Protein AF-A0A2D4MP18-F1 (afdb_monomer_lite)

Radius of gyration: 18.7 Å; chains: 1; bounding box: 52×32×54 Å

InterPro domains:
  IPR038765 Papain-like cysteine peptidase superfamily [SSF54001] (11-169)

pLDDT: mean 90.9, std 10.64, range [34.16, 98.5]

Structure (mmCIF, N/CA/C/O backbone):
data_AF-A0A2D4MP18-F1
#
_entry.id   AF-A0A2D4MP18-F1
#
loop_
_atom_site.group_PDB
_atom_site.id
_atom_site.type_symbol
_atom_site.label_atom_id
_atom_site.label_alt_id
_atom_site.label_comp_id
_atom_site.label_asym_id
_atom_site.label_entity_id
_atom_site.label_seq_id
_atom_site.pdbx_PDB_ins_code
_atom_site.Cartn_x
_atom_site.Cartn_y
_atom_site.Cartn_z
_atom_site.occupancy
_atom_site.B_iso_or_equiv
_atom_site.auth_seq_id
_atom_site.auth_comp_id
_atom_site.auth_asym_id
_atom_site.auth_atom_id
_atom_site.pdbx_PDB_model_num
ATOM 1 N N . VAL A 1 1 ? -3.502 -10.398 -5.496 1.00 63.56 1 VAL A N 1
ATOM 2 C CA . VAL A 1 1 ? -4.136 -9.076 -5.729 1.00 63.56 1 VAL A CA 1
ATOM 3 C C . VAL A 1 1 ? -3.206 -8.146 -6.495 1.00 63.56 1 VAL A C 1
ATOM 5 O O . VAL A 1 1 ? -3.446 -7.954 -7.677 1.00 63.56 1 VAL A O 1
ATOM 8 N N . LEU A 1 2 ? -2.101 -7.667 -5.910 1.00 84.69 2 LEU A N 1
ATOM 9 C CA . LEU A 1 2 ? -1.204 -6.706 -6.580 1.00 84.69 2 LEU A CA 1
ATOM 10 C C . LEU A 1 2 ? -0.474 -7.243 -7.827 1.00 84.69 2 LEU A C 1
ATOM 12 O O . LEU A 1 2 ? -0.042 -6.455 -8.657 1.00 84.69 2 LEU A O 1
ATOM 16 N N . ASP A 1 3 ? -0.387 -8.562 -8.020 1.00 89.62 3 ASP A N 1
ATOM 17 C CA . ASP A 1 3 ? 0.152 -9.128 -9.269 1.00 89.62 3 ASP A CA 1
ATOM 18 C C . ASP A 1 3 ? -0.654 -8.721 -10.504 1.00 89.62 3 ASP A C 1
ATOM 20 O O . ASP A 1 3 ? -0.084 -8.555 -11.577 1.00 89.62 3 ASP A O 1
ATOM 24 N N . THR A 1 4 ? -1.963 -8.497 -10.357 1.00 91.06 4 THR A N 1
ATOM 25 C CA . THR A 1 4 ? -2.806 -8.032 -11.469 1.00 91.06 4 THR A CA 1
ATOM 26 C C . THR A 1 4 ? -2.346 -6.670 -11.989 1.00 91.06 4 THR A C 1
ATOM 28 O O . THR A 1 4 ? -2.328 -6.453 -13.197 1.00 91.06 4 THR A O 1
ATOM 31 N N . VAL A 1 5 ? -1.845 -5.798 -11.107 1.00 93.19 5 VAL A N 1
ATOM 32 C CA . VAL A 1 5 ? -1.270 -4.494 -11.470 1.00 93.19 5 VAL A CA 1
ATOM 33 C C . VAL A 1 5 ? -0.027 -4.656 -12.353 1.00 93.19 5 VAL A C 1
ATOM 35 O O . VAL A 1 5 ? 0.179 -3.885 -13.289 1.00 93.19 5 VAL A O 1
ATOM 38 N N . LEU A 1 6 ? 0.787 -5.685 -12.103 1.00 94.75 6 LEU A N 1
ATOM 39 C CA . LEU A 1 6 ? 1.998 -5.985 -12.880 1.00 94.75 6 LEU A CA 1
ATOM 40 C C . LEU A 1 6 ? 1.702 -6.674 -14.223 1.00 94.75 6 LEU A C 1
ATOM 42 O O . LEU A 1 6 ? 2.603 -6.836 -15.051 1.00 94.75 6 LEU A O 1
ATOM 46 N N . LEU A 1 7 ? 0.462 -7.121 -14.425 1.00 94.88 7 LEU A N 1
ATOM 47 C CA . LEU A 1 7 ? 0.032 -7.896 -15.588 1.00 94.88 7 LEU A CA 1
ATOM 48 C C . LEU A 1 7 ? -1.009 -7.171 -16.452 1.00 94.88 7 LEU A C 1
ATOM 50 O O . LEU A 1 7 ? -1.239 -7.608 -17.579 1.00 94.88 7 LEU A O 1
ATOM 54 N N . ARG A 1 8 ? -1.622 -6.082 -15.962 1.00 95.31 8 ARG A N 1
ATOM 55 C CA . ARG A 1 8 ? -2.621 -5.313 -16.715 1.00 95.31 8 ARG A CA 1
ATOM 56 C C . ARG A 1 8 ? -2.007 -4.779 -18.023 1.00 95.31 8 ARG A C 1
ATOM 58 O O . ARG A 1 8 ? -0.961 -4.140 -17.978 1.00 95.31 8 ARG A O 1
ATOM 65 N N . PRO A 1 9 ? -2.604 -5.028 -19.196 1.00 95.38 9 PRO A N 1
ATOM 66 C CA . PRO A 1 9 ? -2.135 -4.427 -20.442 1.00 95.38 9 PRO A CA 1
ATOM 67 C C . PRO A 1 9 ? -2.271 -2.899 -20.424 1.00 95.38 9 PRO A C 1
ATOM 69 O O . PRO A 1 9 ? -3.191 -2.370 -19.809 1.00 95.38 9 PRO A O 1
ATOM 72 N N . LYS A 1 10 ? -1.395 -2.192 -21.148 1.00 95.94 10 LYS A N 1
ATOM 73 C CA . LYS A 1 10 ? -1.526 -0.740 -21.338 1.00 95.94 10 LYS A CA 1
ATOM 74 C C . LYS A 1 10 ? -2.795 -0.408 -22.127 1.00 95.94 10 LYS A C 1
ATOM 76 O O . LYS A 1 10 ? -3.040 -0.983 -23.187 1.00 95.94 10 LYS A O 1
ATOM 81 N N . GLU A 1 11 ? -3.538 0.577 -21.649 1.00 95.56 11 GLU A N 1
ATOM 82 C CA . GLU A 1 11 ? -4.737 1.134 -22.269 1.00 95.56 11 GLU A CA 1
ATOM 83 C C . GLU A 1 11 ? -4.472 2.532 -22.852 1.00 95.56 11 GLU A C 1
ATOM 85 O O . GLU A 1 11 ? -3.416 3.137 -22.662 1.00 95.56 11 GLU A O 1
ATOM 90 N N . LYS A 1 12 ? -5.435 3.064 -23.617 1.00 93.81 12 LYS A N 1
ATOM 91 C CA . LYS A 1 12 ? -5.284 4.354 -24.323 1.00 93.81 12 LYS A CA 1
ATOM 92 C C . LYS A 1 12 ? -5.220 5.567 -23.387 1.00 93.81 12 LYS A C 1
ATOM 94 O O . LYS A 1 12 ? -4.696 6.600 -23.782 1.00 93.81 12 LYS A O 1
ATOM 99 N N . ASN A 1 13 ? -5.792 5.453 -22.194 1.00 93.25 13 ASN A N 1
ATOM 100 C CA . ASN A 1 13 ? -5.851 6.486 -21.155 1.00 93.25 13 ASN A CA 1
ATOM 101 C C . ASN A 1 13 ? -4.668 6.421 -20.169 1.00 93.25 13 ASN A C 1
ATOM 103 O O . ASN A 1 13 ? -4.599 7.238 -19.248 1.00 93.25 13 ASN A O 1
ATOM 107 N N . ASP A 1 14 ? -3.753 5.465 -20.340 1.00 94.75 14 ASP A N 1
ATOM 108 C CA . ASP A 1 14 ? -2.569 5.338 -19.498 1.00 94.75 14 ASP A CA 1
ATOM 109 C C . ASP A 1 14 ? -1.500 6.373 -19.836 1.00 94.75 14 ASP A C 1
ATOM 111 O O . ASP A 1 14 ? -1.340 6.808 -20.979 1.00 94.75 14 ASP A O 1
ATOM 115 N N . VAL A 1 15 ? -0.718 6.736 -18.820 1.00 92.44 15 VAL A N 1
ATOM 116 C CA . VAL A 1 15 ? 0.348 7.728 -18.959 1.00 92.44 15 VAL A CA 1
ATOM 117 C C . VAL A 1 15 ? 1.522 7.198 -19.787 1.00 92.44 15 VAL A C 1
ATOM 119 O O . VAL A 1 15 ? 1.692 5.990 -19.995 1.00 92.44 15 VAL A O 1
ATOM 122 N N . GLU A 1 16 ? 2.370 8.116 -20.250 1.00 93.00 16 GLU A N 1
ATOM 123 C CA . GLU A 1 16 ? 3.561 7.803 -21.047 1.00 93.00 16 GLU A CA 1
ATOM 124 C C . GLU A 1 16 ? 4.430 6.731 -20.370 1.00 93.00 16 GLU A C 1
ATOM 126 O O . GLU A 1 16 ? 4.719 5.697 -20.978 1.00 93.00 16 GLU A O 1
ATOM 131 N N . TYR A 1 17 ? 4.724 6.916 -19.078 1.00 93.00 17 TYR A N 1
ATOM 132 C CA . TYR A 1 17 ? 5.616 6.053 -18.298 1.00 93.00 17 TYR A CA 1
ATOM 133 C C . TYR A 1 17 ? 4.987 4.736 -17.810 1.00 93.00 17 TYR A C 1
ATOM 135 O O . TYR A 1 17 ? 5.662 3.968 -17.123 1.00 93.00 17 TYR A O 1
ATOM 143 N N . TYR A 1 18 ? 3.722 4.443 -18.143 1.00 96.56 18 TYR A N 1
ATOM 144 C CA . TYR A 1 18 ? 3.008 3.253 -17.655 1.00 96.56 18 TYR A CA 1
ATOM 145 C C . TYR A 1 18 ? 3.764 1.949 -17.948 1.00 96.56 18 TYR A C 1
ATOM 147 O O . TYR A 1 18 ? 4.112 1.205 -17.031 1.00 96.56 18 TYR A O 1
ATOM 155 N N . SER A 1 19 ? 4.055 1.688 -19.229 1.00 96.81 19 SER A N 1
ATOM 156 C CA . SER A 1 19 ? 4.695 0.439 -19.661 1.00 96.81 19 SER A CA 1
ATOM 157 C C . SER A 1 19 ? 6.106 0.300 -19.106 1.00 96.81 19 SER A C 1
ATOM 159 O O . SER A 1 19 ? 6.447 -0.764 -18.602 1.00 96.81 19 SER A O 1
ATOM 161 N N . GLU A 1 20 ? 6.898 1.378 -19.146 1.00 97.12 20 GLU A N 1
ATOM 162 C CA . GLU A 1 20 ? 8.260 1.390 -18.600 1.00 97.12 20 GLU A CA 1
ATOM 163 C C . GLU A 1 20 ? 8.247 1.059 -17.100 1.00 97.12 20 GLU A C 1
ATOM 165 O O . GLU A 1 20 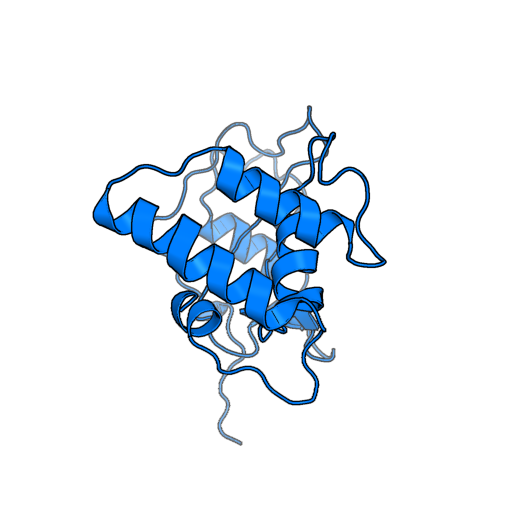? 9.026 0.230 -16.633 1.00 97.12 20 GLU A O 1
ATOM 170 N N . THR A 1 21 ? 7.316 1.653 -16.347 1.00 97.31 21 THR A N 1
ATOM 171 C CA . THR A 1 21 ? 7.198 1.436 -14.899 1.00 97.31 21 THR A CA 1
ATOM 172 C C . THR A 1 21 ? 6.751 0.018 -14.581 1.00 97.31 21 THR A C 1
ATOM 174 O O . THR A 1 21 ? 7.333 -0.634 -13.713 1.00 97.31 21 THR A O 1
ATOM 177 N N . GLN A 1 22 ? 5.727 -0.475 -15.280 1.00 98.00 22 GLN A N 1
ATOM 178 C CA . GLN A 1 22 ? 5.213 -1.823 -15.075 1.00 98.00 22 GLN A CA 1
ATOM 179 C C . GLN A 1 22 ? 6.269 -2.878 -15.417 1.00 98.00 22 GLN A C 1
ATOM 181 O O . GLN A 1 22 ? 6.455 -3.831 -14.658 1.00 98.00 22 GLN A O 1
ATOM 186 N N . GLU A 1 23 ? 6.977 -2.709 -16.535 1.00 97.94 23 GLU A N 1
ATOM 187 C CA . GLU A 1 23 ? 8.037 -3.621 -16.942 1.00 97.94 23 GLU A CA 1
ATOM 188 C C . GLU A 1 23 ? 9.179 -3.611 -15.928 1.00 97.94 23 GLU A C 1
ATOM 190 O O . GLU A 1 23 ? 9.536 -4.676 -15.432 1.00 97.94 23 GLU A O 1
ATOM 195 N N . LEU A 1 24 ? 9.670 -2.432 -15.531 1.00 98.38 24 LEU A N 1
ATOM 196 C CA . LEU A 1 24 ? 10.709 -2.291 -14.511 1.00 98.38 24 LEU A CA 1
ATOM 197 C C . LEU A 1 24 ? 10.320 -2.990 -13.200 1.00 98.38 24 LEU A C 1
ATOM 199 O O . LEU A 1 24 ? 11.104 -3.770 -12.651 1.00 98.38 24 LEU A O 1
ATOM 203 N N . LEU A 1 25 ? 9.106 -2.732 -12.703 1.00 98.19 25 LEU A N 1
ATOM 204 C CA . LEU A 1 25 ? 8.601 -3.357 -11.483 1.00 98.19 25 LEU A CA 1
ATOM 205 C C . LEU A 1 25 ? 8.517 -4.872 -11.622 1.00 98.19 25 LEU A C 1
ATOM 207 O O . LEU A 1 25 ? 8.967 -5.587 -10.733 1.00 98.19 25 LEU A O 1
ATOM 211 N N . ARG A 1 26 ? 7.966 -5.384 -12.723 1.00 98.06 26 ARG A N 1
ATOM 212 C CA . ARG A 1 26 ? 7.780 -6.823 -12.913 1.00 98.06 26 ARG A CA 1
ATOM 213 C C . ARG A 1 26 ? 9.108 -7.545 -13.134 1.00 98.06 26 ARG A C 1
ATOM 215 O O . ARG A 1 26 ? 9.391 -8.518 -12.440 1.00 98.06 26 ARG A O 1
ATOM 222 N N . THR A 1 27 ? 9.902 -7.110 -14.107 1.00 98.06 27 THR A N 1
ATOM 223 C CA . THR A 1 27 ? 11.028 -7.883 -14.653 1.00 98.06 27 THR A CA 1
ATOM 224 C C . THR A 1 27 ? 12.348 -7.603 -13.948 1.00 98.06 27 THR A C 1
ATOM 226 O O . THR A 1 27 ? 13.156 -8.519 -13.814 1.00 98.06 27 THR A O 1
ATOM 229 N N . GLU A 1 28 ? 12.569 -6.380 -13.457 1.00 98.44 28 GLU A N 1
ATOM 230 C CA . GLU A 1 28 ? 13.834 -5.995 -12.821 1.00 98.44 28 GLU A CA 1
ATOM 231 C C . GLU A 1 28 ? 13.754 -5.927 -11.286 1.00 98.44 28 GLU A C 1
ATOM 233 O O . GLU A 1 28 ? 14.802 -5.898 -10.638 1.00 98.44 28 GLU A O 1
ATOM 238 N N . ILE A 1 29 ? 12.549 -5.906 -10.698 1.00 98.50 29 ILE A N 1
ATOM 239 C CA . ILE A 1 29 ? 12.354 -5.787 -9.242 1.00 98.50 29 ILE A CA 1
ATOM 240 C C . ILE A 1 29 ? 11.636 -7.015 -8.665 1.00 98.50 29 ILE A C 1
ATOM 242 O O . ILE A 1 29 ? 12.251 -7.808 -7.958 1.00 98.50 29 ILE A O 1
ATOM 246 N N . VAL A 1 30 ? 10.352 -7.212 -8.965 1.00 98.25 30 VAL A N 1
ATOM 247 C CA . VAL A 1 30 ? 9.510 -8.226 -8.311 1.00 98.25 30 VAL A CA 1
ATOM 248 C C . VAL A 1 30 ? 9.931 -9.645 -8.684 1.00 98.25 30 VAL A C 1
ATOM 250 O O . VAL A 1 30 ? 10.110 -10.472 -7.790 1.00 98.25 30 VAL A O 1
ATOM 253 N N . ASN A 1 31 ? 10.136 -9.945 -9.971 1.00 98.12 31 ASN A N 1
ATOM 254 C CA . ASN A 1 31 ? 10.566 -11.283 -10.384 1.00 98.12 31 ASN A CA 1
ATOM 255 C C . ASN A 1 31 ? 11.962 -11.637 -9.842 1.00 98.12 31 ASN A C 1
ATOM 257 O O . ASN A 1 31 ? 12.090 -12.706 -9.245 1.00 98.12 31 ASN A O 1
ATOM 261 N N . PRO A 1 32 ? 12.995 -10.774 -9.953 1.00 98.44 32 PRO A N 1
ATOM 262 C CA . PRO A 1 32 ? 14.293 -11.061 -9.352 1.00 98.44 32 PRO A CA 1
ATOM 263 C C . PRO A 1 32 ? 14.228 -11.232 -7.835 1.00 98.44 32 PRO A C 1
ATOM 265 O O . PRO A 1 32 ? 14.848 -12.152 -7.308 1.00 98.44 32 PRO A O 1
ATOM 268 N N . LEU A 1 33 ? 13.424 -10.422 -7.135 1.00 98.50 33 LEU A N 1
ATOM 269 C CA . LEU A 1 33 ? 13.224 -10.584 -5.696 1.00 98.50 33 LEU A CA 1
ATOM 270 C C . LEU A 1 33 ? 12.610 -11.948 -5.356 1.00 98.50 33 LEU A C 1
ATOM 272 O O . LEU A 1 33 ? 13.061 -12.600 -4.424 1.00 98.50 33 LEU A O 1
ATOM 276 N N . ARG A 1 34 ? 11.603 -12.395 -6.114 1.00 97.94 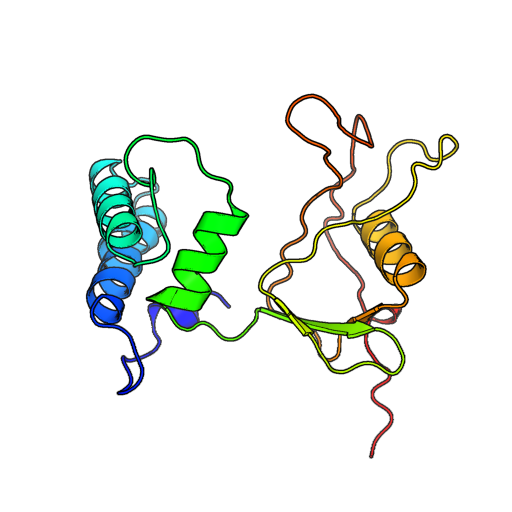34 ARG A N 1
ATOM 277 C CA . ARG A 1 34 ? 10.927 -13.683 -5.885 1.00 97.94 34 ARG A CA 1
ATOM 278 C C . ARG A 1 34 ? 11.800 -14.890 -6.219 1.00 97.94 34 ARG A C 1
ATOM 280 O O . ARG A 1 34 ? 11.710 -15.898 -5.531 1.00 97.94 34 ARG A O 1
ATOM 287 N N . ILE A 1 35 ? 12.609 -14.800 -7.274 1.00 98.38 35 ILE A N 1
ATOM 288 C CA . ILE A 1 35 ? 13.424 -15.921 -7.766 1.00 98.38 35 ILE A CA 1
ATOM 289 C C . ILE A 1 35 ? 14.751 -16.012 -7.004 1.00 98.38 35 ILE A C 1
ATOM 291 O O . ILE A 1 35 ? 15.175 -17.103 -6.637 1.00 98.38 35 ILE A O 1
ATOM 295 N N . TYR A 1 36 ? 15.407 -14.874 -6.768 1.00 98.25 36 TYR A N 1
ATOM 296 C CA . TYR A 1 36 ? 16.769 -14.819 -6.229 1.00 98.25 36 TYR A CA 1
ATOM 297 C C . TYR A 1 36 ? 16.847 -14.259 -4.804 1.00 98.25 36 TYR A C 1
ATOM 299 O O . TYR A 1 36 ? 17.908 -14.322 -4.190 1.00 98.25 36 TYR A O 1
ATOM 307 N N . GLY A 1 37 ? 15.766 -13.676 -4.275 1.00 98.00 37 GLY A N 1
ATOM 308 C CA . GLY A 1 37 ? 15.757 -13.066 -2.940 1.00 98.00 37 GLY A CA 1
ATOM 309 C C . GLY A 1 37 ? 16.492 -11.725 -2.847 1.00 98.00 37 GLY A C 1
ATOM 310 O O . GLY A 1 37 ? 16.691 -11.222 -1.744 1.00 98.00 37 GLY A O 1
ATOM 311 N N . TYR A 1 38 ? 16.906 -11.132 -3.974 1.00 98.06 38 TYR A N 1
ATOM 312 C CA . TYR A 1 38 ? 17.710 -9.908 -3.992 1.00 98.06 38 TYR A CA 1
ATOM 313 C C . TYR A 1 38 ? 17.415 -9.014 -5.205 1.00 98.06 38 TYR A C 1
ATOM 315 O O . TYR A 1 38 ? 17.191 -9.496 -6.315 1.00 98.06 38 TYR A O 1
ATOM 323 N N . VAL A 1 39 ? 17.473 -7.694 -4.994 1.00 98.44 39 VAL A N 1
ATOM 324 C CA . VAL A 1 39 ? 17.346 -6.661 -6.034 1.00 98.44 39 VAL A CA 1
ATOM 325 C C . VAL A 1 39 ? 18.394 -5.578 -5.799 1.00 98.44 39 VAL A C 1
ATOM 327 O O . VAL A 1 39 ? 18.499 -5.027 -4.705 1.00 98.44 39 VAL A O 1
ATOM 330 N N . CYS A 1 40 ? 19.149 -5.224 -6.841 1.00 98.19 40 CYS A N 1
ATOM 331 C CA . CYS A 1 40 ? 20.123 -4.138 -6.758 1.00 98.19 40 CYS A CA 1
ATOM 332 C C . CYS A 1 40 ? 19.434 -2.779 -6.560 1.00 98.19 40 CYS A C 1
ATOM 334 O O . CYS A 1 40 ? 18.482 -2.441 -7.269 1.00 98.19 40 CYS A O 1
ATOM 336 N N . ALA A 1 41 ? 20.015 -1.924 -5.714 1.00 98.19 41 ALA A N 1
ATOM 337 C CA . ALA A 1 41 ? 19.546 -0.550 -5.506 1.00 98.19 41 ALA A CA 1
ATOM 338 C C . ALA A 1 41 ? 19.498 0.284 -6.803 1.00 98.19 41 ALA A C 1
ATOM 340 O O . ALA A 1 41 ? 18.704 1.214 -6.914 1.00 98.19 41 ALA A O 1
ATOM 341 N N . THR A 1 42 ? 20.288 -0.069 -7.822 1.00 98.38 42 THR A N 1
ATOM 342 C CA . THR A 1 42 ? 20.239 0.569 -9.147 1.00 98.38 42 THR A CA 1
ATOM 343 C C . THR A 1 42 ? 18.873 0.428 -9.821 1.00 98.38 42 THR A C 1
ATOM 345 O O . THR A 1 42 ? 18.445 1.352 -10.509 1.00 98.38 42 THR A O 1
ATOM 348 N N . LYS A 1 43 ? 18.159 -0.684 -9.601 1.00 98.31 43 LYS A N 1
ATOM 349 C CA . LYS A 1 43 ? 16.809 -0.915 -10.142 1.00 98.31 43 LYS A CA 1
ATOM 350 C C . LYS A 1 43 ? 15.774 -0.063 -9.417 1.00 98.31 43 LYS A C 1
ATOM 352 O O . LYS A 1 43 ? 14.950 0.582 -10.055 1.00 98.31 43 LYS A O 1
ATOM 357 N N . VAL A 1 44 ? 15.902 0.039 -8.095 1.00 97.81 44 VAL A N 1
ATOM 358 C CA . VAL A 1 44 ? 15.092 0.952 -7.277 1.00 97.81 44 VAL A CA 1
ATOM 359 C C . VAL A 1 44 ? 15.347 2.408 -7.680 1.00 97.81 44 VAL A C 1
ATOM 361 O O . VAL A 1 44 ? 14.408 3.179 -7.819 1.00 97.81 44 VAL A O 1
ATOM 364 N N . MET A 1 45 ? 16.595 2.793 -7.963 1.00 97.75 45 MET A N 1
ATOM 365 C CA . MET A 1 45 ? 16.922 4.147 -8.419 1.00 97.75 45 MET A CA 1
ATOM 366 C C . MET A 1 45 ? 16.339 4.471 -9.803 1.00 97.75 45 MET A C 1
ATOM 368 O O . MET A 1 45 ? 15.925 5.605 -10.032 1.00 97.75 45 MET A O 1
ATOM 372 N N . LYS A 1 46 ? 16.253 3.498 -10.723 1.00 97.94 46 LYS A N 1
ATOM 373 C CA . LYS A 1 46 ? 15.505 3.689 -11.980 1.00 97.94 46 LYS A CA 1
ATOM 374 C C . LYS A 1 46 ? 14.041 4.034 -11.695 1.00 97.94 46 LYS A C 1
ATOM 376 O O . LYS A 1 46 ? 13.536 4.987 -12.273 1.00 97.94 46 LYS A O 1
ATOM 381 N N . LEU A 1 47 ? 13.402 3.324 -10.761 1.00 97.56 47 LEU A N 1
ATOM 382 C CA . LEU A 1 47 ? 12.021 3.604 -10.366 1.00 97.56 47 LEU A CA 1
ATOM 383 C C . LEU A 1 47 ? 11.899 5.009 -9.762 1.00 97.56 47 LEU A C 1
ATOM 385 O O . LEU A 1 47 ? 11.044 5.775 -10.189 1.00 97.56 47 LEU A O 1
ATOM 389 N N . ARG A 1 48 ? 12.805 5.387 -8.847 1.00 96.50 48 ARG A N 1
ATOM 390 C CA . ARG A 1 48 ? 12.861 6.739 -8.255 1.00 96.50 48 ARG A CA 1
ATOM 391 C C . ARG A 1 48 ? 12.958 7.836 -9.321 1.00 96.50 48 ARG A C 1
ATOM 393 O O . ARG A 1 48 ? 12.268 8.841 -9.219 1.00 96.50 48 ARG A O 1
ATOM 400 N N . LYS A 1 49 ? 13.751 7.623 -10.376 1.00 95.62 49 LYS A N 1
ATOM 401 C CA . LYS A 1 49 ? 13.856 8.558 -11.510 1.00 95.62 49 LYS A CA 1
ATOM 402 C C . LYS A 1 49 ? 12.580 8.654 -12.341 1.00 95.62 49 LYS A C 1
ATOM 404 O O . LYS A 1 49 ? 12.339 9.711 -12.906 1.00 95.62 49 LYS A O 1
ATOM 409 N N . ILE A 1 50 ? 11.799 7.579 -12.464 1.00 94.81 50 ILE A N 1
ATOM 410 C CA . ILE A 1 50 ? 10.495 7.645 -13.138 1.00 94.81 50 ILE A CA 1
ATOM 411 C C . ILE A 1 50 ? 9.499 8.410 -12.264 1.00 94.81 50 ILE A C 1
ATOM 413 O O . ILE A 1 50 ? 8.799 9.276 -12.777 1.00 94.81 50 ILE A O 1
ATOM 417 N N . LEU A 1 51 ? 9.485 8.148 -10.952 1.00 93.94 51 LEU A N 1
ATOM 418 C CA . LEU A 1 51 ? 8.636 8.872 -10.003 1.00 93.94 51 LEU A CA 1
ATOM 419 C C . LEU A 1 51 ? 8.903 10.383 -10.061 1.00 93.94 51 LEU A C 1
ATOM 421 O O . LEU A 1 51 ? 7.954 11.135 -10.213 1.00 93.94 51 LEU A O 1
ATOM 425 N N . GLU A 1 52 ? 10.170 10.817 -10.055 1.00 92.75 52 GLU A N 1
ATOM 426 C CA . GLU A 1 52 ? 10.572 12.238 -10.156 1.00 92.75 52 GLU A CA 1
ATOM 427 C C . GLU A 1 52 ? 10.109 12.931 -11.454 1.00 92.75 52 GLU A C 1
ATOM 429 O O . GLU A 1 52 ? 10.038 14.153 -11.510 1.00 92.75 52 GLU A O 1
ATOM 434 N N . LYS A 1 53 ? 9.810 12.179 -12.522 1.00 90.31 53 LYS A N 1
ATOM 435 C CA . LYS A 1 53 ? 9.317 12.756 -13.786 1.00 90.31 53 LYS A CA 1
ATOM 436 C C . LYS A 1 53 ? 7.819 13.063 -13.764 1.00 90.31 53 LYS A C 1
ATOM 438 O O . LYS A 1 53 ? 7.335 13.729 -14.674 1.00 90.31 53 LYS A O 1
ATOM 443 N N . VAL A 1 54 ? 7.067 12.544 -12.795 1.00 87.56 54 VAL A N 1
ATOM 444 C CA . VAL A 1 54 ? 5.625 12.794 -12.696 1.00 87.56 54 VAL A CA 1
ATOM 445 C C . VAL A 1 54 ? 5.405 14.187 -12.110 1.00 87.56 54 VAL A C 1
ATOM 447 O O . VAL A 1 54 ? 5.983 14.518 -11.084 1.00 87.56 54 VAL A O 1
ATOM 450 N N . GLU A 1 55 ? 4.532 14.983 -12.734 1.00 62.59 55 GLU A N 1
ATOM 451 C CA . GLU A 1 55 ? 4.317 16.430 -12.498 1.00 62.59 55 GLU A CA 1
ATOM 452 C C . GLU A 1 55 ? 3.870 16.824 -11.064 1.00 62.59 55 GLU A C 1
ATOM 454 O O . GLU A 1 55 ? 3.663 17.996 -10.771 1.00 62.59 55 GLU A O 1
ATOM 459 N N . ALA A 1 56 ? 3.758 15.856 -10.151 1.00 63.59 56 ALA A N 1
ATOM 460 C CA . ALA A 1 56 ? 3.387 16.018 -8.743 1.00 63.59 56 ALA A CA 1
ATOM 461 C C . ALA A 1 56 ? 4.454 15.490 -7.758 1.00 63.59 56 ALA A C 1
ATOM 463 O O . ALA A 1 56 ? 4.197 15.413 -6.559 1.00 63.59 56 ALA A O 1
ATOM 464 N N . ALA A 1 57 ? 5.630 15.090 -8.246 1.00 70.06 57 ALA A N 1
ATOM 465 C CA . ALA A 1 57 ? 6.642 14.385 -7.470 1.00 70.06 57 ALA A CA 1
ATOM 466 C C . ALA A 1 57 ? 7.960 15.171 -7.434 1.00 70.06 57 ALA A C 1
ATOM 468 O O . ALA A 1 57 ? 8.545 15.456 -8.475 1.00 70.06 57 ALA A O 1
ATOM 469 N N . SER A 1 58 ? 8.460 15.475 -6.234 1.00 82.00 58 SER A N 1
ATOM 470 C CA . SER A 1 58 ? 9.783 16.082 -6.043 1.00 82.00 58 SER A CA 1
ATOM 471 C C . SER A 1 58 ? 10.548 15.426 -4.899 1.00 82.00 58 SER A C 1
ATOM 473 O O . SER A 1 58 ? 9.957 14.989 -3.903 1.00 82.00 58 SER A O 1
ATOM 475 N N . GLY A 1 59 ? 11.872 15.365 -5.033 1.00 91.12 59 GLY A N 1
ATOM 476 C CA . GLY A 1 59 ? 12.762 14.804 -4.014 1.00 91.12 59 GLY A CA 1
ATOM 477 C C . GLY A 1 59 ? 12.731 13.275 -3.967 1.00 91.12 59 GLY A C 1
ATOM 478 O O . GLY A 1 59 ? 13.355 12.659 -3.103 1.00 91.12 59 GLY A O 1
ATOM 479 N N . PHE A 1 60 ? 12.062 12.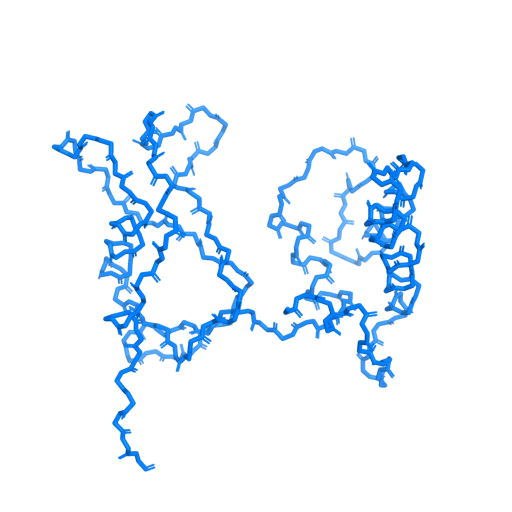622 -4.920 1.00 92.75 60 PHE A N 1
ATOM 480 C CA . PHE A 1 60 ? 12.008 11.169 -5.005 1.00 92.75 60 PHE A CA 1
ATOM 481 C C . PHE A 1 60 ? 13.356 10.535 -5.257 1.00 92.75 60 PHE A C 1
ATOM 483 O O . PHE A 1 60 ? 13.462 9.350 -4.996 1.00 92.75 60 PHE A O 1
ATOM 490 N N . THR A 1 61 ? 14.374 11.255 -5.712 1.00 94.31 61 THR A N 1
ATOM 491 C CA . THR A 1 61 ? 15.736 10.738 -5.915 1.00 94.31 61 THR A CA 1
ATOM 492 C C . THR A 1 61 ? 16.708 11.059 -4.778 1.00 94.31 61 THR A C 1
ATOM 494 O O . THR A 1 61 ? 17.733 10.381 -4.662 1.00 94.31 61 THR A O 1
ATOM 497 N N . SER A 1 62 ? 16.385 12.023 -3.913 1.00 93.19 62 SER A N 1
ATOM 498 C CA . SER A 1 62 ? 17.317 12.599 -2.931 1.00 93.19 62 SER A CA 1
ATOM 499 C C . SER A 1 62 ? 16.813 12.595 -1.488 1.00 93.19 62 SER A C 1
ATOM 501 O O . SER A 1 62 ? 17.629 12.583 -0.571 1.00 93.19 62 SER A O 1
ATOM 503 N N . GLU A 1 63 ? 15.501 12.572 -1.270 1.00 93.88 63 GLU A N 1
ATOM 504 C CA . GLU A 1 63 ? 14.879 12.753 0.044 1.00 93.88 63 GLU A CA 1
ATOM 505 C C . GLU A 1 63 ? 14.239 11.459 0.562 1.00 93.88 63 GLU A C 1
ATOM 507 O O . GLU A 1 63 ? 14.017 10.495 -0.182 1.00 93.88 63 GLU A O 1
ATOM 512 N N . GLU A 1 64 ? 13.975 11.434 1.868 1.00 91.12 64 GLU A N 1
ATOM 513 C CA . GLU A 1 64 ? 13.092 10.453 2.496 1.00 91.12 64 GLU A CA 1
ATOM 514 C C . GLU A 1 64 ? 11.643 10.878 2.235 1.00 91.12 64 GLU A C 1
ATOM 516 O O . GLU A 1 64 ? 11.295 12.044 2.410 1.00 91.12 64 GLU A O 1
ATOM 521 N N . LYS A 1 65 ? 10.813 9.938 1.785 1.00 91.06 65 LYS A N 1
ATOM 522 C CA . LYS A 1 65 ? 9.431 10.192 1.371 1.00 91.06 65 LYS A CA 1
ATOM 523 C C . LYS A 1 65 ? 8.493 9.295 2.159 1.00 91.06 65 LYS A C 1
ATOM 525 O O . LYS A 1 65 ? 8.857 8.164 2.496 1.00 91.06 65 LYS A O 1
ATOM 530 N N . ASP A 1 66 ? 7.283 9.779 2.410 1.00 91.00 66 ASP A N 1
ATOM 531 C CA . ASP A 1 66 ? 6.274 8.976 3.083 1.00 91.00 66 ASP A CA 1
ATOM 532 C C . ASP A 1 66 ? 5.791 7.834 2.169 1.00 91.00 66 ASP A C 1
ATOM 534 O O . ASP A 1 66 ? 5.592 8.035 0.965 1.00 91.00 66 ASP A O 1
ATOM 538 N N . PRO A 1 67 ? 5.564 6.619 2.708 1.00 92.69 67 PRO A N 1
ATOM 539 C CA . PRO A 1 67 ? 5.050 5.499 1.920 1.00 92.69 67 PRO A CA 1
ATOM 540 C C . PRO A 1 67 ? 3.714 5.796 1.230 1.00 92.69 67 PRO A C 1
ATOM 542 O O . PRO A 1 67 ? 3.453 5.269 0.153 1.00 92.69 67 PRO A O 1
ATOM 545 N N . GLU A 1 68 ? 2.882 6.645 1.832 1.00 91.56 68 GLU A N 1
ATOM 546 C CA . GLU A 1 68 ? 1.615 7.101 1.254 1.00 91.56 68 GLU A CA 1
ATOM 547 C C . GLU A 1 68 ? 1.830 7.906 -0.030 1.00 91.56 68 GLU A C 1
ATOM 549 O O . GLU A 1 68 ? 1.177 7.638 -1.037 1.00 91.56 68 GLU A O 1
ATOM 554 N N . GLU A 1 69 ? 2.789 8.833 -0.032 1.00 91.75 69 GLU A N 1
ATOM 555 C CA . GLU A 1 69 ? 3.115 9.626 -1.216 1.00 91.75 69 GLU A CA 1
ATOM 556 C C . GLU A 1 69 ? 3.632 8.725 -2.344 1.00 91.75 69 GLU A C 1
ATOM 558 O O . GLU A 1 69 ? 3.205 8.840 -3.495 1.00 91.75 69 GLU A O 1
ATOM 563 N N . PHE A 1 70 ? 4.491 7.760 -2.002 1.00 94.69 70 PHE A N 1
ATOM 564 C CA . PHE A 1 70 ? 4.963 6.754 -2.949 1.00 94.69 70 PHE A CA 1
ATOM 565 C C . PHE A 1 70 ? 3.813 5.928 -3.548 1.00 94.69 70 PHE A C 1
ATOM 567 O O . PHE A 1 70 ? 3.752 5.772 -4.770 1.00 94.69 70 PHE A O 1
ATOM 574 N N . LEU A 1 71 ? 2.902 5.412 -2.714 1.00 95.12 71 LEU A N 1
ATOM 575 C CA . LEU A 1 71 ? 1.760 4.621 -3.177 1.00 95.12 71 LEU A CA 1
ATOM 576 C C . LEU A 1 71 ? 0.827 5.448 -4.056 1.00 95.12 71 LEU A C 1
ATOM 578 O O . LEU A 1 71 ? 0.426 4.966 -5.110 1.00 95.12 71 LEU A O 1
ATOM 582 N N . ASN A 1 72 ? 0.526 6.690 -3.678 1.00 93.25 72 ASN A N 1
ATOM 583 C CA . ASN A 1 72 ? -0.330 7.564 -4.473 1.00 93.25 72 ASN A CA 1
ATOM 584 C C . ASN A 1 72 ? 0.281 7.839 -5.852 1.00 93.25 72 ASN A C 1
ATOM 586 O O . ASN A 1 72 ? -0.384 7.636 -6.865 1.00 93.25 72 ASN A O 1
ATOM 590 N N . ILE A 1 73 ? 1.560 8.206 -5.942 1.00 94.44 73 ILE A N 1
ATOM 591 C CA . ILE A 1 73 ? 2.202 8.438 -7.247 1.00 94.44 73 ILE A CA 1
ATOM 592 C C . ILE A 1 73 ? 2.224 7.157 -8.080 1.00 94.44 73 ILE A C 1
ATOM 594 O O . ILE A 1 73 ? 1.836 7.168 -9.252 1.00 94.44 73 ILE A O 1
ATOM 598 N N . LEU A 1 74 ? 2.620 6.035 -7.483 1.00 95.56 74 LEU A N 1
ATOM 599 C CA . LEU A 1 74 ? 2.744 4.793 -8.227 1.00 95.56 74 LEU A CA 1
ATOM 600 C C . LEU A 1 74 ? 1.386 4.244 -8.682 1.00 95.56 74 LEU A C 1
ATOM 602 O O . LEU A 1 74 ? 1.227 3.893 -9.850 1.00 95.56 74 LEU A O 1
ATOM 606 N N . PHE A 1 75 ? 0.412 4.152 -7.780 1.00 95.75 75 PHE A N 1
ATOM 607 C CA . PHE A 1 75 ? -0.878 3.523 -8.053 1.00 95.75 75 PHE A CA 1
ATOM 608 C C . PHE A 1 75 ? -1.839 4.468 -8.763 1.00 95.75 75 PHE A C 1
ATOM 610 O O . PHE A 1 75 ? -2.422 4.073 -9.771 1.00 95.75 75 PHE A O 1
ATOM 617 N N . HIS A 1 76 ? -1.973 5.710 -8.299 1.00 93.62 76 HIS A N 1
ATOM 618 C CA . HIS A 1 76 ? -2.946 6.649 -8.851 1.00 93.62 76 HIS A CA 1
ATOM 619 C C . HIS A 1 76 ? -2.468 7.301 -10.147 1.00 93.62 76 HIS A C 1
ATOM 621 O O . HIS A 1 76 ? -3.199 7.338 -11.140 1.00 93.62 76 HIS A O 1
ATOM 627 N N . HIS A 1 77 ? -1.244 7.836 -10.143 1.00 93.31 77 HIS A N 1
ATOM 628 C CA . HIS A 1 77 ? -0.765 8.673 -11.242 1.00 93.31 77 HIS A CA 1
ATOM 629 C C . HIS A 1 77 ? -0.133 7.857 -12.368 1.00 93.31 77 HIS A C 1
ATOM 631 O O . HIS A 1 77 ? -0.371 8.162 -13.536 1.00 93.31 77 HIS A O 1
ATOM 637 N N . ILE A 1 78 ? 0.640 6.818 -12.034 1.00 95.06 78 ILE A N 1
ATOM 638 C CA . ILE A 1 78 ? 1.356 6.025 -13.038 1.00 95.06 78 ILE A CA 1
ATOM 639 C C . ILE A 1 78 ? 0.552 4.805 -13.478 1.00 95.06 78 ILE A C 1
ATOM 641 O O . ILE A 1 78 ? 0.230 4.684 -14.656 1.00 95.06 78 ILE A O 1
ATOM 645 N N . LEU A 1 79 ? 0.242 3.885 -12.560 1.00 95.81 79 LEU A N 1
ATOM 646 C CA . LEU A 1 79 ? -0.296 2.564 -12.908 1.00 95.81 79 LEU A CA 1
ATOM 647 C C . LEU A 1 79 ? -1.825 2.527 -13.065 1.00 95.81 79 LEU A C 1
ATOM 649 O O . LEU A 1 79 ? -2.356 1.515 -13.536 1.00 95.81 79 LEU A O 1
ATOM 653 N N . ARG A 1 80 ? -2.520 3.617 -12.708 1.00 94.50 80 ARG A N 1
ATOM 654 C CA . ARG A 1 80 ? -3.988 3.744 -12.767 1.00 94.50 80 ARG A CA 1
ATOM 655 C C . ARG A 1 80 ? -4.695 2.559 -12.095 1.00 94.50 80 ARG A C 1
ATOM 657 O O . ARG A 1 80 ? -5.602 1.954 -12.657 1.00 94.50 80 ARG A O 1
ATOM 664 N N . VAL A 1 81 ? -4.223 2.185 -10.908 1.00 95.06 81 VAL A N 1
ATOM 665 C CA . VAL A 1 81 ? -4.779 1.078 -10.120 1.00 95.06 81 VAL A CA 1
ATOM 666 C C . VAL A 1 81 ? -6.139 1.496 -9.576 1.00 95.06 81 VAL A C 1
ATOM 668 O O . VAL A 1 81 ? -6.274 2.609 -9.058 1.00 95.06 81 VAL A O 1
ATOM 671 N N . GLU A 1 82 ? -7.126 0.604 -9.670 1.00 93.75 82 GLU A N 1
ATOM 672 C CA . GLU A 1 82 ? -8.417 0.805 -9.013 1.00 93.75 82 GLU A CA 1
ATOM 673 C C . GLU A 1 82 ? -8.203 1.009 -7.499 1.00 93.75 82 GLU A C 1
ATOM 675 O O . GLU A 1 82 ? -7.356 0.329 -6.908 1.00 93.75 82 GLU A O 1
ATOM 680 N N . PRO A 1 83 ? -8.916 1.954 -6.864 1.00 95.75 83 PRO A N 1
ATOM 681 C CA . PRO A 1 83 ? -8.855 2.148 -5.420 1.00 95.75 83 PRO A CA 1
ATOM 682 C C . PRO A 1 83 ? -9.020 0.824 -4.669 1.00 95.75 83 PRO A C 1
ATOM 684 O O . PRO A 1 83 ? -9.931 0.048 -4.947 1.00 95.75 83 PRO A O 1
ATOM 687 N N . LEU A 1 84 ? -8.117 0.553 -3.723 1.00 96.56 84 LEU A N 1
ATOM 688 C CA . LEU A 1 84 ? -8.131 -0.710 -2.975 1.00 96.56 84 LEU A CA 1
ATOM 689 C C . LEU A 1 84 ? -9.259 -0.748 -1.943 1.00 96.56 84 LEU A C 1
ATOM 691 O O . LEU A 1 84 ? -9.713 -1.830 -1.572 1.00 96.56 84 LEU A O 1
ATOM 695 N N . LEU A 1 85 ? -9.677 0.429 -1.474 1.00 97.31 85 LEU A N 1
ATOM 696 C CA . LEU A 1 85 ? -10.701 0.626 -0.465 1.00 97.31 85 LEU A CA 1
ATOM 697 C C . LEU A 1 85 ? -11.780 1.564 -1.004 1.00 97.31 85 LEU A C 1
ATOM 699 O O . LEU A 1 85 ? -11.480 2.641 -1.522 1.00 97.31 85 LEU A O 1
ATOM 703 N N . LYS A 1 86 ? -13.033 1.166 -0.792 1.00 96.75 86 LYS A N 1
ATOM 704 C CA . LYS A 1 86 ? -14.224 1.980 -1.026 1.00 96.75 86 LYS A CA 1
ATOM 705 C C . LYS A 1 86 ? -14.933 2.154 0.305 1.00 96.75 86 LYS A C 1
ATOM 707 O O . LYS A 1 86 ? -15.496 1.199 0.838 1.00 96.75 86 LYS A O 1
ATOM 712 N N . ILE A 1 87 ? -14.851 3.349 0.877 1.00 95.69 87 ILE A N 1
ATOM 713 C CA . ILE A 1 87 ? -15.329 3.634 2.234 1.00 95.69 87 ILE A CA 1
ATOM 714 C C . IL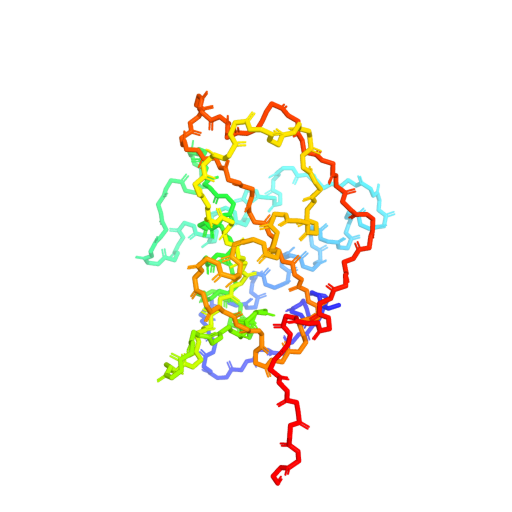E A 1 87 ? -16.461 4.652 2.152 1.00 95.69 87 ILE A C 1
ATOM 716 O O . ILE A 1 87 ? -16.350 5.663 1.465 1.00 95.69 87 ILE A O 1
ATOM 720 N N . ARG A 1 88 ? -17.557 4.411 2.864 1.00 94.56 88 ARG A N 1
ATOM 721 C CA . ARG A 1 88 ? -18.676 5.344 2.977 1.00 94.56 88 ARG A CA 1
ATOM 722 C C . ARG A 1 88 ? -18.804 5.823 4.415 1.00 94.56 88 ARG A C 1
ATOM 724 O O . ARG A 1 88 ? -18.807 5.015 5.336 1.00 94.56 88 ARG A O 1
ATOM 731 N N . SER A 1 89 ? -18.948 7.133 4.599 1.00 92.25 89 SER A N 1
ATOM 732 C CA . SER A 1 89 ? -19.481 7.696 5.844 1.00 92.25 89 SER A CA 1
ATOM 733 C C . SER A 1 89 ? -21.001 7.806 5.733 1.00 92.25 89 SER A C 1
ATOM 735 O O . SER A 1 89 ? -21.505 8.094 4.645 1.00 92.25 89 SER A O 1
ATOM 737 N N . ALA A 1 90 ? -21.744 7.562 6.814 1.00 85.00 90 ALA A N 1
ATOM 738 C CA . ALA A 1 90 ? -23.206 7.488 6.755 1.00 85.00 90 ALA A CA 1
ATOM 739 C C . ALA A 1 90 ? -23.846 8.694 6.037 1.00 85.00 90 ALA A C 1
ATOM 741 O O . ALA A 1 90 ? -23.609 9.854 6.378 1.00 85.00 90 ALA A O 1
ATOM 742 N N . GLY A 1 91 ? -24.669 8.405 5.024 1.00 78.19 91 GLY A N 1
ATOM 743 C CA . GLY A 1 91 ? -25.354 9.416 4.210 1.00 78.19 91 GLY A CA 1
ATOM 744 C C . GLY A 1 91 ? -24.462 10.175 3.218 1.00 78.19 91 GLY A C 1
ATOM 745 O O . GLY A 1 91 ? -24.953 11.070 2.531 1.00 78.19 91 GLY A O 1
ATOM 746 N N . GLN A 1 92 ? -23.174 9.837 3.112 1.00 91.12 92 GLN A N 1
ATOM 747 C CA . GLN A 1 92 ? -22.239 10.443 2.163 1.00 91.12 92 GLN A CA 1
ATOM 748 C C . GLN A 1 92 ? -21.970 9.538 0.957 1.00 91.12 92 GLN A C 1
ATOM 750 O O . GLN A 1 92 ? -22.329 8.362 0.924 1.00 91.12 92 GLN A O 1
ATOM 755 N N . LYS A 1 93 ? -21.331 10.104 -0.071 1.00 92.81 93 LYS A N 1
ATOM 756 C CA . LYS A 1 93 ? -20.846 9.330 -1.219 1.00 92.81 93 LYS A CA 1
ATOM 757 C C . LYS A 1 93 ? -19.683 8.429 -0.799 1.00 92.81 93 LYS A C 1
ATOM 759 O O . LYS A 1 93 ? -18.971 8.729 0.158 1.00 92.81 93 LYS A O 1
ATOM 764 N N . VAL A 1 94 ? -19.495 7.345 -1.547 1.00 95.19 94 VAL A N 1
ATOM 765 C CA . VAL A 1 94 ? -18.324 6.473 -1.415 1.00 95.19 94 VAL A CA 1
ATOM 766 C C . VAL A 1 94 ? -17.062 7.279 -1.722 1.00 95.19 94 VAL A C 1
ATOM 768 O O . VAL A 1 94 ? -17.036 8.055 -2.678 1.00 95.19 94 VAL A O 1
ATOM 771 N N . GLN A 1 95 ? -16.049 7.106 -0.883 1.00 94.88 95 GLN A N 1
ATOM 772 C CA . GLN A 1 95 ? -14.717 7.659 -1.039 1.00 94.88 95 GLN A CA 1
ATOM 773 C C . GLN A 1 95 ? -13.740 6.541 -1.382 1.00 94.88 95 GLN A C 1
ATOM 775 O O . GLN A 1 95 ? -13.761 5.464 -0.780 1.00 94.88 95 GLN A O 1
ATOM 780 N N . ASP A 1 96 ? -12.875 6.849 -2.333 1.00 95.88 96 ASP A N 1
ATOM 781 C CA . ASP A 1 96 ? -11.905 5.934 -2.902 1.00 95.88 96 ASP A CA 1
ATOM 782 C C . ASP A 1 96 ? -10.520 6.219 -2.322 1.00 95.88 96 ASP A C 1
ATOM 784 O O . ASP A 1 96 ? -10.037 7.352 -2.375 1.00 95.88 96 ASP A O 1
ATOM 788 N N . CYS A 1 97 ? -9.851 5.195 -1.794 1.00 95.56 97 CYS A N 1
ATOM 789 C CA . CYS A 1 97 ? -8.470 5.318 -1.339 1.00 95.56 97 CYS A CA 1
ATOM 790 C C . CYS A 1 97 ? -7.682 4.006 -1.468 1.00 95.56 97 CYS A C 1
ATOM 792 O O . CYS A 1 97 ? -8.227 2.932 -1.722 1.00 95.56 97 CYS A O 1
ATOM 794 N N . TYR A 1 98 ? -6.357 4.091 -1.319 1.00 96.69 98 TYR A N 1
ATOM 795 C CA . TYR A 1 98 ? -5.459 2.927 -1.374 1.00 96.69 98 TYR A CA 1
ATOM 796 C C . TYR A 1 98 ? -5.119 2.363 0.013 1.00 96.69 98 TYR A C 1
ATOM 798 O O . TYR A 1 98 ? -4.626 1.243 0.125 1.00 96.69 98 TYR A O 1
ATOM 806 N N . PHE A 1 99 ? -5.359 3.135 1.069 1.00 96.81 99 PHE A N 1
ATOM 807 C CA . PHE A 1 99 ? -5.049 2.792 2.453 1.00 96.81 99 PHE A CA 1
ATOM 808 C C . PHE A 1 99 ? -5.970 3.573 3.398 1.00 96.81 99 PHE A C 1
ATOM 810 O O . PHE A 1 99 ? -6.562 4.582 3.016 1.00 96.81 99 PHE A O 1
ATOM 817 N N . TYR A 1 100 ? -6.094 3.096 4.633 1.00 96.81 100 TYR A N 1
ATOM 818 C CA . TYR A 1 100 ? -6.893 3.726 5.678 1.00 96.81 100 TYR A CA 1
ATOM 819 C C . TYR A 1 100 ? -6.010 4.180 6.842 1.00 96.81 100 TYR A C 1
ATOM 821 O O . TYR A 1 100 ? -5.264 3.374 7.401 1.00 96.81 100 TYR A O 1
ATOM 829 N N . GLN A 1 101 ? -6.125 5.447 7.238 1.00 94.81 101 GLN A N 1
ATOM 830 C CA . GLN A 1 101 ? -5.477 5.985 8.432 1.00 94.81 101 GLN A CA 1
ATOM 831 C C . GLN A 1 101 ? -6.391 5.822 9.644 1.00 94.81 101 GLN A C 1
ATOM 833 O O . GLN A 1 101 ? -7.533 6.275 9.642 1.00 94.81 101 GLN A O 1
ATOM 838 N N . ILE A 1 102 ? -5.871 5.198 10.702 1.00 93.44 102 ILE A N 1
ATOM 839 C CA . ILE A 1 102 ? -6.586 5.101 11.975 1.00 93.44 102 ILE A CA 1
ATOM 840 C C . ILE A 1 102 ? -6.620 6.482 12.635 1.00 93.44 102 ILE A C 1
ATOM 842 O O . ILE A 1 102 ? -5.564 7.063 12.912 1.00 93.44 102 ILE A O 1
ATOM 846 N N . PHE A 1 103 ? -7.830 6.959 12.926 1.00 86.06 103 PHE A N 1
ATOM 847 C CA . PHE A 1 103 ? -8.118 8.196 13.644 1.00 86.06 103 PHE A CA 1
ATOM 848 C C . PHE A 1 103 ? -8.950 7.897 14.888 1.00 86.06 103 PHE A C 1
ATOM 850 O O . PHE A 1 103 ? -10.073 7.405 14.809 1.00 86.06 103 PHE A O 1
ATOM 857 N N . MET A 1 104 ? -8.411 8.223 16.058 1.00 80.81 104 MET A N 1
ATOM 858 C CA . MET A 1 104 ? -9.135 8.096 17.318 1.00 80.81 104 MET A CA 1
ATOM 859 C C . MET A 1 104 ? -8.571 9.023 18.379 1.00 80.81 104 MET A C 1
ATOM 861 O O . MET A 1 104 ? -7.406 9.414 18.314 1.00 80.81 104 MET A O 1
ATOM 865 N N . ASP A 1 105 ? -9.383 9.297 19.392 1.00 78.81 105 ASP A N 1
ATOM 866 C CA . ASP A 1 105 ? -8.921 9.945 20.608 1.00 78.81 105 ASP A CA 1
ATOM 867 C C . ASP A 1 105 ? -8.254 8.925 21.531 1.00 78.81 105 ASP A C 1
ATOM 869 O O . ASP A 1 105 ? -8.704 7.784 21.685 1.00 78.81 105 ASP A O 1
ATOM 873 N N . LYS A 1 106 ? -7.149 9.329 22.162 1.00 70.19 106 LYS A N 1
ATOM 874 C CA . LYS A 1 106 ? -6.404 8.444 23.055 1.00 70.19 106 LYS A CA 1
ATOM 875 C C . LYS A 1 106 ? -7.238 8.149 24.302 1.00 70.19 106 LYS A C 1
ATOM 877 O O . LYS A 1 106 ? -7.401 9.004 25.167 1.00 70.19 106 LYS A O 1
ATOM 882 N N . ASN A 1 107 ? -7.694 6.909 24.436 1.00 70.31 107 ASN A N 1
ATOM 883 C CA . ASN A 1 107 ? -8.282 6.425 25.678 1.00 70.31 107 ASN A CA 1
ATOM 884 C C . ASN A 1 107 ? -7.179 5.868 26.591 1.00 70.31 107 ASN A C 1
ATOM 886 O O . ASN A 1 107 ? -6.668 4.772 26.363 1.00 70.31 107 ASN A O 1
ATOM 890 N N . GLU A 1 108 ? -6.813 6.612 27.638 1.00 66.31 108 GLU A N 1
ATOM 891 C CA . GLU A 1 108 ? -5.732 6.241 28.569 1.00 66.31 108 GLU A CA 1
ATOM 892 C C . GLU A 1 108 ? -5.982 4.932 29.334 1.00 66.31 108 GLU A C 1
ATOM 894 O O . GLU A 1 108 ? -5.051 4.353 29.889 1.00 66.31 108 GLU A O 1
ATOM 899 N N . LYS A 1 109 ? -7.226 4.438 29.353 1.00 69.88 109 LYS A N 1
ATOM 900 C CA . LYS A 1 109 ? -7.593 3.187 30.032 1.00 69.88 109 LYS A CA 1
ATOM 901 C C . LYS A 1 109 ? -7.304 1.936 29.199 1.00 69.88 109 LYS A C 1
ATOM 903 O O . LYS A 1 109 ? -7.375 0.829 29.729 1.00 69.88 109 LYS A O 1
ATOM 908 N N . VAL A 1 110 ? -7.003 2.088 27.910 1.00 74.75 110 VAL A N 1
ATOM 909 C CA . VAL A 1 110 ? -6.681 0.968 27.022 1.00 74.75 110 VAL A CA 1
ATOM 910 C C . VAL A 1 110 ? -5.188 0.669 27.128 1.00 74.75 110 VAL A C 1
ATOM 912 O O . VAL A 1 110 ? -4.362 1.553 26.928 1.00 74.75 110 VAL A O 1
ATOM 915 N N . GLY A 1 111 ? -4.844 -0.583 27.442 1.00 85.50 111 GLY A N 1
ATOM 916 C CA . GLY A 1 111 ? -3.458 -1.053 27.510 1.00 85.50 111 GLY A CA 1
ATOM 917 C C . GLY A 1 111 ? -2.787 -1.126 26.132 1.00 85.50 111 GLY A C 1
ATOM 918 O O . GLY A 1 111 ? -2.479 -0.115 25.510 1.00 85.50 111 GLY A O 1
ATOM 919 N N . VAL A 1 112 ? -2.513 -2.340 25.653 1.00 91.94 112 VAL A N 1
ATOM 920 C CA . VAL A 1 112 ? -1.959 -2.571 24.307 1.00 91.94 112 VAL A CA 1
ATOM 921 C C . VAL A 1 112 ? -3.109 -2.962 23.376 1.00 91.94 112 VAL A C 1
ATOM 923 O O . VAL A 1 112 ? -3.620 -4.072 23.525 1.00 91.94 112 VAL A O 1
ATOM 926 N N . PRO A 1 113 ? -3.546 -2.091 22.448 1.00 93.38 113 PRO A N 1
ATOM 927 C CA . PRO A 1 113 ? -4.662 -2.403 21.566 1.00 93.38 113 PRO A CA 1
ATOM 928 C C . PRO A 1 113 ? -4.239 -3.333 20.425 1.00 93.38 113 PRO A C 1
ATOM 930 O O . PRO A 1 113 ? -3.081 -3.336 19.992 1.00 93.38 113 PRO A O 1
ATOM 933 N N . THR A 1 114 ? -5.199 -4.097 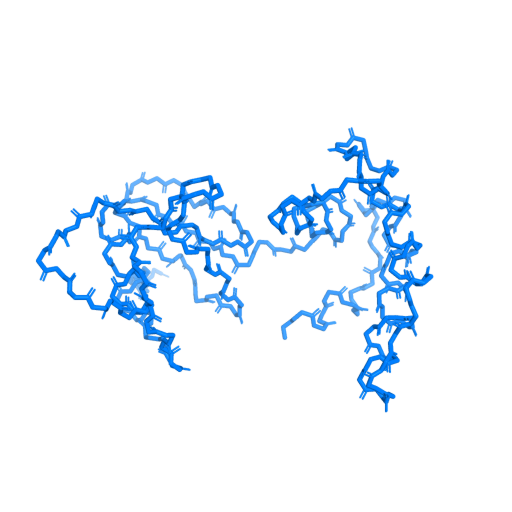19.913 1.00 95.31 114 THR A N 1
ATOM 934 C CA . THR A 1 114 ? -5.050 -4.875 18.675 1.00 95.31 114 THR A CA 1
ATOM 935 C C . THR A 1 114 ? -5.420 -4.044 17.443 1.00 95.31 114 THR A C 1
ATOM 937 O O . THR A 1 114 ? -6.165 -3.072 17.558 1.00 95.31 114 THR A O 1
ATOM 940 N N . ILE A 1 115 ? -4.952 -4.426 16.249 1.00 95.69 115 ILE A N 1
ATOM 941 C CA . ILE A 1 115 ? -5.369 -3.752 15.000 1.00 95.69 115 ILE A CA 1
ATOM 942 C C . ILE A 1 115 ? -6.887 -3.860 14.788 1.00 95.69 115 ILE A C 1
ATOM 944 O O . ILE A 1 115 ? -7.487 -2.881 14.357 1.00 95.69 115 ILE A O 1
ATOM 948 N N . GLN A 1 116 ? -7.507 -4.992 15.145 1.00 96.81 116 GLN A N 1
ATOM 949 C CA . GLN A 1 116 ? -8.966 -5.174 15.082 1.00 96.81 116 GLN A CA 1
ATOM 950 C C . GLN A 1 116 ? -9.695 -4.076 15.870 1.00 96.81 116 GLN A C 1
ATOM 952 O O . GLN A 1 116 ? -10.500 -3.341 15.308 1.00 96.81 116 GLN A O 1
ATOM 957 N N . GLN A 1 117 ? -9.332 -3.901 17.144 1.00 94.44 117 GLN A N 1
ATOM 958 C CA . GLN A 1 117 ? -9.920 -2.870 18.005 1.00 94.44 117 GLN A CA 1
ATOM 959 C C . GLN A 1 117 ? -9.675 -1.464 17.461 1.00 94.44 117 GLN A C 1
ATOM 961 O O . GLN A 1 117 ? -10.579 -0.633 17.454 1.00 94.44 117 GLN A O 1
ATOM 966 N N . LEU A 1 118 ? -8.449 -1.186 17.001 1.00 94.81 118 LEU A N 1
ATOM 967 C CA . LEU A 1 118 ? -8.121 0.134 16.475 1.00 94.81 118 LEU A CA 1
ATOM 968 C C . LEU A 1 118 ? -8.945 0.471 15.228 1.00 94.81 118 LEU A C 1
ATOM 970 O O . LEU A 1 118 ? -9.408 1.602 15.094 1.00 94.81 118 LEU A O 1
ATOM 974 N N . LEU A 1 119 ? -9.133 -0.504 14.338 1.00 96.12 119 LEU A N 1
ATOM 975 C CA . LEU A 1 119 ? -9.933 -0.355 13.130 1.00 96.12 119 LEU A CA 1
ATOM 976 C C . LEU A 1 119 ? -11.411 -0.129 13.470 1.00 96.12 119 LEU A C 1
ATOM 978 O O . LEU A 1 119 ? -11.993 0.837 12.985 1.00 96.12 119 LEU A O 1
ATOM 982 N N . GLU A 1 120 ? -11.988 -0.960 14.342 1.00 95.25 120 GLU A N 1
ATOM 983 C CA . GLU A 1 120 ? -13.380 -0.839 14.796 1.00 95.25 120 GLU A CA 1
ATOM 984 C C . GLU A 1 120 ? -13.654 0.525 15.428 1.00 95.25 120 GLU A C 1
ATOM 986 O O . GLU A 1 120 ? -14.576 1.228 15.020 1.00 95.25 120 GLU A O 1
ATOM 991 N N . TRP A 1 121 ? -12.833 0.941 16.395 1.00 93.81 121 TRP A N 1
ATOM 992 C CA . TRP A 1 121 ? -13.003 2.227 17.069 1.00 93.81 121 TRP A CA 1
ATOM 993 C C . TRP A 1 121 ? -12.873 3.401 16.102 1.00 93.81 121 TRP A C 1
ATOM 995 O O . TRP A 1 121 ? -13.644 4.351 16.196 1.00 93.81 121 TRP A O 1
ATOM 1005 N N . SER A 1 122 ? -11.935 3.330 15.157 1.00 94.81 122 SER A N 1
ATOM 1006 C CA . SER A 1 122 ? -11.753 4.362 14.135 1.00 94.81 122 SER A CA 1
ATOM 1007 C C . SER A 1 122 ? -12.961 4.454 13.196 1.00 94.81 122 SER A C 1
ATOM 1009 O O . SER A 1 122 ? -13.447 5.549 12.912 1.00 94.81 122 SER A O 1
ATOM 1011 N N . PHE A 1 123 ? -13.505 3.310 12.765 1.00 95.06 123 PHE A N 1
ATOM 1012 C CA . PHE A 1 123 ? -14.702 3.254 11.921 1.00 95.06 123 PHE A CA 1
ATOM 1013 C C . PHE A 1 123 ? -15.940 3.767 12.657 1.00 95.06 123 PHE A C 1
ATOM 1015 O O . PHE A 1 123 ? -16.683 4.569 12.098 1.00 95.06 123 PHE A O 1
ATOM 1022 N N . ILE A 1 124 ? -16.132 3.377 13.919 1.00 92.62 124 ILE A N 1
ATOM 1023 C CA . ILE A 1 124 ? -17.236 3.862 14.757 1.00 92.62 124 ILE A CA 1
ATOM 1024 C C . ILE A 1 124 ? -17.129 5.379 14.955 1.00 92.62 124 ILE A C 1
ATOM 1026 O O . ILE A 1 124 ? -18.109 6.093 14.757 1.00 92.62 124 ILE A O 1
ATOM 1030 N N . ASN A 1 125 ? -15.940 5.884 15.297 1.00 91.56 125 ASN A N 1
ATOM 1031 C CA . ASN A 1 125 ? -15.715 7.304 15.572 1.00 91.56 125 ASN A CA 1
ATOM 1032 C C . ASN A 1 125 ? -16.013 8.199 14.358 1.00 91.56 125 ASN A C 1
ATOM 1034 O O . ASN A 1 125 ? -16.556 9.290 14.502 1.00 91.56 125 ASN A O 1
ATOM 1038 N N . SER A 1 126 ? -15.676 7.736 13.153 1.00 91.19 126 SER A N 1
ATOM 1039 C CA . SER A 1 126 ? -15.928 8.462 11.901 1.00 91.19 126 SER A CA 1
ATOM 1040 C C . SER A 1 126 ? -17.201 8.014 11.166 1.00 91.19 126 SER A C 1
ATOM 1042 O O . SER A 1 126 ? -17.458 8.470 10.048 1.00 91.19 126 SER A O 1
ATOM 1044 N N . ASN A 1 127 ? -18.002 7.143 11.788 1.00 93.44 127 ASN A N 1
ATOM 1045 C CA . ASN A 1 127 ? -19.226 6.561 11.238 1.00 93.44 127 ASN A CA 1
ATOM 1046 C C . ASN A 1 127 ? -19.042 6.000 9.813 1.00 93.44 127 ASN A C 1
ATOM 1048 O O . ASN A 1 127 ? -19.753 6.384 8.879 1.00 93.44 127 ASN A O 1
ATOM 1052 N N . LEU A 1 128 ? -18.021 5.156 9.649 1.00 95.50 128 LEU A N 1
ATOM 1053 C CA . LEU A 1 128 ? -17.580 4.592 8.375 1.00 95.50 128 LEU A CA 1
ATOM 1054 C C . LEU A 1 128 ? -18.017 3.136 8.206 1.00 95.50 128 LEU A C 1
ATOM 1056 O O . LEU A 1 128 ? -18.081 2.373 9.170 1.00 95.50 128 LEU A O 1
ATOM 1060 N N . LYS A 1 129 ? -18.218 2.743 6.949 1.00 96.31 129 LYS A N 1
ATOM 1061 C CA . LYS A 1 129 ? -18.390 1.363 6.494 1.00 96.31 129 LYS A CA 1
ATOM 1062 C C . LYS A 1 129 ? -17.627 1.136 5.190 1.00 96.31 129 LYS A C 1
ATOM 1064 O O . LYS A 1 129 ? -17.448 2.059 4.396 1.00 96.31 129 LYS A O 1
ATOM 1069 N N . PHE A 1 130 ? -17.190 -0.092 4.950 1.00 96.88 130 PHE A N 1
ATOM 1070 C CA . PHE A 1 130 ? -16.705 -0.520 3.643 1.00 96.88 130 PHE A CA 1
ATOM 1071 C C . PHE A 1 130 ? -17.897 -0.760 2.713 1.00 96.88 130 PHE A C 1
ATOM 1073 O O . PHE A 1 130 ? -18.777 -1.553 3.038 1.00 96.88 130 PHE A O 1
ATOM 1080 N N . ALA A 1 131 ? -17.913 -0.102 1.555 1.00 95.56 131 ALA A N 1
ATOM 1081 C CA . ALA A 1 131 ? -18.952 -0.295 0.541 1.00 95.56 131 ALA A CA 1
ATOM 1082 C C . ALA A 1 131 ? -18.859 -1.683 -0.123 1.00 95.56 131 ALA A C 1
ATOM 1084 O O . ALA A 1 131 ? -19.862 -2.234 -0.562 1.00 95.56 131 ALA A O 1
ATOM 1085 N N . GLU A 1 132 ? -17.654 -2.253 -0.182 1.00 94.44 132 GLU A N 1
ATOM 1086 C CA . GLU A 1 132 ? -17.396 -3.628 -0.608 1.00 94.44 132 GLU A CA 1
ATOM 1087 C C . GLU A 1 132 ? -16.197 -4.206 0.155 1.00 94.44 132 GLU A C 1
ATOM 1089 O O . GLU A 1 132 ? -15.376 -3.462 0.698 1.00 94.44 132 GLU A O 1
ATOM 1094 N N . ALA A 1 133 ? -16.081 -5.534 0.202 1.00 96.06 133 ALA A N 1
ATOM 1095 C CA . ALA A 1 133 ? -14.972 -6.194 0.885 1.00 96.06 133 ALA A CA 1
ATOM 1096 C C . ALA A 1 133 ? -13.639 -5.947 0.145 1.00 96.06 133 ALA A C 1
ATOM 1098 O O . ALA A 1 133 ? -13.495 -6.376 -1.004 1.00 96.06 133 ALA A O 1
ATOM 1099 N N . PRO A 1 134 ? -12.638 -5.300 0.777 1.00 96.12 134 PRO A N 1
ATOM 1100 C CA . PRO A 1 134 ? -11.373 -5.011 0.120 1.00 96.12 134 PRO A CA 1
ATOM 1101 C C . PRO A 1 134 ? -10.539 -6.281 -0.047 1.00 96.12 134 PRO A C 1
ATOM 1103 O O . PRO A 1 134 ? -10.316 -7.042 0.894 1.00 96.12 134 PRO A O 1
ATOM 1106 N N . SER A 1 135 ? -9.994 -6.479 -1.246 1.00 93.81 135 SER A N 1
ATOM 1107 C CA . SER A 1 135 ? -9.063 -7.583 -1.514 1.00 93.81 135 SER A CA 1
ATOM 1108 C C . SER A 1 135 ? -7.649 -7.315 -0.972 1.00 93.81 135 SER A C 1
ATOM 1110 O O . SER A 1 135 ? -6.868 -8.244 -0.759 1.00 93.81 135 SER A O 1
ATOM 1112 N N . CYS A 1 136 ? -7.306 -6.047 -0.728 1.00 96.50 136 CYS A N 1
ATOM 1113 C CA . CYS A 1 136 ? -6.066 -5.622 -0.091 1.00 96.50 136 CYS A CA 1
ATOM 1114 C C . CYS A 1 136 ? -6.359 -4.462 0.865 1.00 96.50 136 CYS A C 1
ATOM 1116 O O . CYS A 1 136 ? -6.781 -3.395 0.431 1.00 96.50 136 CYS A O 1
ATOM 1118 N N . LEU A 1 137 ? -6.128 -4.676 2.162 1.00 96.62 137 LEU A N 1
ATOM 11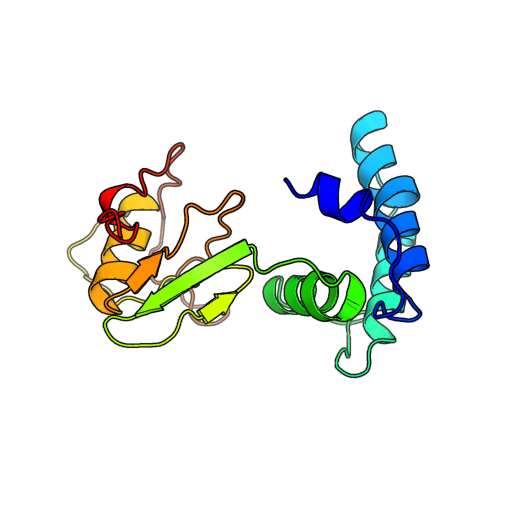19 C CA . LEU A 1 137 ? -6.363 -3.679 3.202 1.00 96.62 137 LEU A CA 1
ATOM 1120 C C . LEU A 1 137 ? -5.032 -3.189 3.774 1.00 96.62 137 LEU A C 1
ATOM 1122 O O . LEU A 1 137 ? -4.353 -3.908 4.506 1.00 96.62 137 LEU A O 1
ATOM 1126 N N . ILE A 1 138 ? -4.661 -1.955 3.430 1.00 97.44 138 ILE A N 1
ATOM 1127 C CA . ILE A 1 138 ? -3.486 -1.271 3.978 1.00 97.44 138 ILE A CA 1
ATOM 1128 C C . ILE A 1 138 ? -3.962 -0.323 5.079 1.00 97.44 138 ILE A C 1
ATOM 1130 O O . ILE A 1 138 ? -4.783 0.556 4.826 1.00 97.44 138 ILE A O 1
ATOM 1134 N N . ILE A 1 139 ? -3.439 -0.491 6.294 1.00 96.62 139 ILE A N 1
ATOM 1135 C CA . ILE A 1 139 ? -3.835 0.298 7.465 1.00 96.62 139 ILE A CA 1
ATOM 1136 C C . ILE A 1 139 ? -2.625 1.066 7.997 1.00 96.62 139 ILE A C 1
ATOM 1138 O O . ILE A 1 139 ? -1.614 0.468 8.373 1.00 96.62 139 ILE A O 1
ATOM 1142 N N . GLN A 1 140 ? -2.734 2.390 8.069 1.00 94.81 140 GLN A N 1
ATOM 1143 C CA . GLN A 1 140 ? -1.740 3.252 8.694 1.00 94.81 140 GLN A CA 1
ATOM 1144 C C . GLN A 1 140 ? -2.052 3.418 10.185 1.00 94.81 140 GLN A C 1
ATOM 1146 O O . GLN A 1 140 ? -3.171 3.729 10.597 1.00 94.81 140 GLN A O 1
ATOM 1151 N N . MET A 1 141 ? -1.037 3.187 11.015 1.00 93.38 141 MET A N 1
ATOM 1152 C CA . MET A 1 141 ? -1.154 3.266 12.473 1.00 93.38 141 MET A CA 1
ATOM 1153 C C . MET A 1 141 ? -1.270 4.723 12.955 1.00 93.38 141 MET A C 1
ATOM 1155 O O . MET A 1 141 ? -0.710 5.615 12.314 1.00 93.38 141 MET A O 1
ATOM 1159 N N . PRO A 1 142 ? -1.922 4.987 14.105 1.00 87.88 142 PRO A N 1
ATOM 1160 C CA . PRO A 1 142 ? -2.124 6.343 14.618 1.00 87.88 142 PRO A CA 1
ATOM 1161 C C . PRO A 1 142 ? -0.811 6.926 15.171 1.00 87.88 142 PRO A C 1
ATOM 1163 O O . PRO A 1 142 ? -0.454 6.747 16.343 1.00 87.88 142 PRO A O 1
ATOM 1166 N N . ARG A 1 143 ? -0.058 7.608 14.304 1.00 85.06 143 ARG A N 1
ATOM 1167 C CA . ARG A 1 143 ? 1.170 8.343 14.639 1.00 85.06 143 ARG A CA 1
ATOM 1168 C C . ARG A 1 143 ? 0.991 9.820 14.312 1.00 85.06 143 ARG A C 1
ATOM 1170 O O . ARG A 1 143 ? 0.357 10.151 13.320 1.00 85.06 143 ARG A O 1
ATOM 1177 N N . PHE A 1 144 ? 1.589 10.686 15.127 1.00 77.75 144 PHE A N 1
ATOM 1178 C CA . PHE A 1 144 ? 1.599 12.130 14.894 1.00 77.75 144 PHE A CA 1
ATOM 1179 C C . PHE A 1 144 ? 3.051 12.606 14.787 1.00 77.75 144 PHE A C 1
ATOM 1181 O O . PHE A 1 144 ? 3.759 12.745 15.781 1.00 77.75 144 PHE A O 1
ATOM 1188 N N . GLY A 1 145 ? 3.525 12.819 13.561 1.00 73.00 145 GLY A N 1
ATOM 1189 C CA . GLY A 1 145 ? 4.929 13.153 13.314 1.00 73.00 145 GLY A CA 1
ATOM 1190 C C . GLY A 1 145 ? 5.905 12.043 13.733 1.00 73.00 145 GLY A C 1
ATOM 1191 O O . GLY A 1 145 ? 5.530 10.879 13.901 1.00 73.00 145 GLY A O 1
ATOM 1192 N N . LYS A 1 146 ? 7.186 12.404 13.874 1.00 72.38 146 LYS A N 1
ATOM 1193 C CA . LYS A 1 146 ? 8.272 11.449 14.163 1.00 72.38 146 LYS A CA 1
ATOM 1194 C C . LYS A 1 146 ? 8.307 11.001 15.628 1.00 72.38 146 LYS A C 1
ATOM 1196 O O . LYS A 1 146 ? 8.642 9.849 15.902 1.00 72.38 146 LYS A O 1
ATOM 1201 N N . ASP A 1 147 ? 7.903 11.879 16.545 1.00 72.44 147 ASP A N 1
ATOM 1202 C CA . ASP A 1 147 ? 8.142 11.689 17.980 1.00 72.44 147 ASP A CA 1
ATOM 1203 C C . ASP A 1 147 ? 6.925 11.168 18.751 1.00 72.44 147 ASP A C 1
ATOM 1205 O O . ASP A 1 147 ? 7.077 10.635 19.852 1.00 72.44 147 ASP A O 1
ATOM 1209 N N . PHE A 1 148 ? 5.714 11.266 18.190 1.00 75.25 148 PHE A N 1
ATOM 1210 C CA . PHE A 1 148 ? 4.504 10.867 18.901 1.00 75.25 148 PHE A CA 1
ATOM 1211 C C . PHE A 1 148 ? 3.902 9.570 18.358 1.00 75.25 148 PHE A C 1
ATOM 1213 O O . PHE A 1 148 ? 3.396 9.478 17.235 1.00 75.25 148 PHE A O 1
ATOM 1220 N N . LYS A 1 149 ? 3.890 8.560 19.229 1.00 79.31 149 LYS A N 1
ATOM 1221 C CA . LYS A 1 149 ? 3.117 7.329 19.064 1.00 79.31 149 LYS A CA 1
ATOM 1222 C C . LYS A 1 149 ? 1.939 7.381 20.026 1.00 79.31 149 LYS A C 1
ATOM 1224 O O . LYS A 1 149 ? 2.146 7.511 21.230 1.00 79.31 149 LYS A O 1
ATOM 1229 N N . MET A 1 150 ? 0.718 7.227 19.513 1.00 81.62 150 MET A N 1
ATOM 1230 C CA . MET A 1 150 ? -0.470 7.187 20.372 1.00 81.62 150 MET A CA 1
ATOM 1231 C C . MET A 1 150 ? -0.403 6.026 21.376 1.00 81.62 150 MET A C 1
ATOM 1233 O O . MET A 1 150 ? -0.758 6.192 22.544 1.00 81.62 150 MET A O 1
ATOM 1237 N N . PHE A 1 151 ? 0.135 4.886 20.929 1.00 85.12 151 PHE A N 1
ATOM 1238 C CA . PHE A 1 151 ? 0.378 3.697 21.739 1.00 85.12 151 PHE A CA 1
ATOM 1239 C C . PHE A 1 151 ? 1.848 3.275 21.657 1.00 85.12 151 PHE A C 1
ATOM 1241 O O . PHE A 1 151 ? 2.433 3.211 20.575 1.00 85.12 151 PHE A O 1
ATOM 1248 N N . ASN A 1 152 ? 2.441 2.924 22.802 1.00 87.44 152 ASN A N 1
ATOM 1249 C CA . ASN A 1 152 ? 3.824 2.433 22.862 1.00 87.44 152 ASN A CA 1
ATOM 1250 C C . ASN A 1 152 ? 3.996 1.077 22.163 1.00 87.44 152 ASN A C 1
ATOM 1252 O O . ASN A 1 152 ? 5.072 0.772 21.648 1.00 87.44 152 ASN A O 1
ATOM 1256 N N . LYS A 1 153 ? 2.941 0.256 22.171 1.00 91.12 153 LYS A N 1
ATOM 1257 C CA . LYS A 1 153 ? 2.867 -1.054 21.521 1.00 91.12 153 LYS A CA 1
ATOM 1258 C C . LYS A 1 153 ? 1.482 -1.210 20.905 1.00 91.12 153 LYS A C 1
ATOM 1260 O O . LYS A 1 153 ? 0.508 -0.723 21.470 1.00 91.12 153 LYS A O 1
ATOM 1265 N N . ILE A 1 154 ? 1.416 -1.914 19.784 1.00 93.06 154 ILE A N 1
ATOM 1266 C CA . ILE A 1 154 ? 0.179 -2.338 19.125 1.00 93.06 154 ILE A CA 1
ATOM 1267 C C . ILE A 1 154 ? 0.350 -3.822 18.830 1.00 93.06 154 ILE A C 1
ATOM 1269 O O . ILE A 1 154 ? 1.431 -4.241 18.408 1.00 93.06 154 ILE A O 1
ATOM 1273 N N . PHE A 1 155 ? -0.685 -4.615 19.080 1.00 95.38 155 PHE A N 1
ATOM 1274 C CA . PHE A 1 155 ? -0.683 -6.032 18.753 1.00 95.38 155 PHE A CA 1
ATOM 1275 C C . PHE A 1 155 ? -1.201 -6.225 17.317 1.00 95.38 155 PHE A C 1
ATOM 1277 O O . PHE A 1 155 ? -2.370 -5.924 17.053 1.00 95.38 155 PHE A O 1
ATOM 1284 N N . PRO A 1 156 ? -0.371 -6.699 16.370 1.00 96.19 156 PRO A N 1
ATOM 1285 C CA . PRO A 1 156 ? -0.825 -6.944 15.011 1.00 96.19 156 PRO A CA 1
ATOM 1286 C C . PRO A 1 156 ? -1.738 -8.170 14.987 1.00 96.19 156 PRO A C 1
ATOM 1288 O O . PRO A 1 156 ? -1.282 -9.293 15.202 1.00 96.19 156 PRO A O 1
ATOM 1291 N N . SER A 1 157 ? -3.033 -7.955 14.751 1.00 96.75 157 SER A N 1
ATOM 1292 C CA . SER A 1 157 ? -3.980 -9.055 14.570 1.00 96.75 157 SER A CA 1
ATOM 1293 C C . SER A 1 157 ? -3.561 -9.887 13.354 1.00 96.75 157 SER A C 1
ATOM 1295 O O . SER A 1 157 ? -3.333 -9.329 12.283 1.00 96.75 157 SER A O 1
ATOM 1297 N N . LEU A 1 158 ? -3.438 -11.208 13.521 1.00 96.75 158 LEU A N 1
ATOM 1298 C CA . LEU A 1 158 ? -3.087 -12.122 12.421 1.00 96.75 158 LEU A CA 1
ATOM 1299 C C . LEU A 1 158 ? -4.239 -12.296 11.424 1.00 96.75 158 LEU A C 1
ATOM 1301 O O . LEU A 1 158 ? -4.009 -12.587 10.255 1.00 96.75 158 LEU A O 1
ATOM 1305 N N . GLU A 1 159 ? -5.462 -12.083 11.899 1.00 97.25 159 GLU A N 1
ATOM 1306 C CA . GLU A 1 159 ? -6.696 -12.092 11.125 1.00 97.25 159 GLU A CA 1
ATOM 1307 C C . GLU A 1 159 ? -7.490 -10.827 11.463 1.00 97.25 159 GLU A C 1
ATOM 1309 O O . GLU A 1 159 ? -7.415 -10.317 12.585 1.00 97.25 159 GLU A O 1
ATOM 1314 N N . LEU A 1 160 ? -8.241 -10.315 10.489 1.00 97.50 160 LEU A N 1
ATOM 1315 C CA . LEU A 1 160 ? -9.162 -9.198 10.672 1.00 97.50 160 LEU A CA 1
ATOM 1316 C C . LEU A 1 160 ? -10.557 -9.635 10.249 1.00 97.50 160 LEU A C 1
ATOM 1318 O O . LEU A 1 160 ? -10.754 -10.078 9.118 1.00 97.50 160 LEU A O 1
ATOM 1322 N N . ASN A 1 161 ? -11.521 -9.476 11.149 1.00 97.00 161 ASN A N 1
ATOM 1323 C CA . ASN A 1 161 ? -12.926 -9.662 10.835 1.00 97.00 161 ASN A CA 1
ATOM 1324 C C . ASN A 1 161 ? -13.540 -8.300 10.506 1.00 97.00 161 ASN A C 1
ATOM 1326 O O . ASN A 1 161 ? -13.647 -7.434 11.370 1.00 97.00 161 ASN A O 1
ATOM 1330 N N . ILE A 1 162 ? -13.940 -8.119 9.250 1.00 96.50 162 ILE A N 1
ATOM 1331 C CA . ILE A 1 162 ? -14.549 -6.877 8.758 1.00 96.50 162 ILE A CA 1
ATOM 1332 C C . ILE A 1 162 ? -16.064 -6.991 8.566 1.00 96.50 162 ILE A C 1
ATOM 1334 O O . ILE A 1 162 ? -16.660 -6.069 8.022 1.00 96.50 162 ILE A O 1
ATOM 1338 N N . THR A 1 163 ? -16.687 -8.100 8.979 1.00 95.56 163 THR A N 1
ATOM 1339 C CA . THR A 1 163 ? -18.117 -8.375 8.741 1.00 95.56 163 THR A CA 1
ATOM 1340 C C . THR A 1 163 ? -18.988 -7.223 9.232 1.00 95.56 163 THR A C 1
ATOM 1342 O O . THR A 1 163 ? -19.741 -6.646 8.456 1.00 95.56 163 THR A O 1
ATOM 1345 N N . ASP A 1 164 ? -18.779 -6.788 10.475 1.00 94.50 164 ASP A N 1
ATOM 1346 C CA . ASP A 1 164 ? -19.539 -5.686 11.076 1.00 94.50 164 ASP A CA 1
ATOM 1347 C C . ASP A 1 164 ? -19.093 -4.301 10.580 1.00 94.50 164 ASP A C 1
ATOM 1349 O O . ASP A 1 164 ? -19.701 -3.287 10.921 1.00 94.50 164 ASP A O 1
ATOM 1353 N N . LEU A 1 165 ? -18.036 -4.230 9.767 1.00 95.50 165 LEU A N 1
ATOM 1354 C CA . LEU A 1 165 ? -17.527 -3.000 9.155 1.00 95.50 165 LEU A CA 1
ATOM 1355 C C . LEU A 1 165 ? -17.960 -2.852 7.694 1.00 95.50 165 LEU A C 1
ATOM 1357 O O . LEU A 1 165 ? -17.730 -1.796 7.110 1.00 95.50 165 LEU A O 1
ATOM 1361 N N . LEU A 1 166 ? -18.588 -3.869 7.105 1.00 94.56 166 LEU A N 1
ATOM 1362 C CA . LEU A 1 166 ? -19.177 -3.794 5.772 1.00 94.56 166 LEU A CA 1
ATOM 1363 C C . LEU A 1 166 ? -20.551 -3.123 5.832 1.00 94.56 166 LEU A C 1
ATOM 1365 O O . LEU A 1 166 ? -21.245 -3.167 6.854 1.00 94.56 166 LEU A O 1
ATOM 1369 N N . GLU A 1 167 ? -20.921 -2.449 4.747 1.00 90.06 167 GLU A N 1
ATOM 1370 C CA . GLU A 1 167 ? -22.313 -2.075 4.523 1.00 90.06 167 GLU A CA 1
ATOM 1371 C C . GLU A 1 167 ? -23.163 -3.342 4.431 1.00 90.06 167 GLU A C 1
ATOM 1373 O O . GLU A 1 167 ? -22.751 -4.335 3.820 1.00 90.06 167 GLU A O 1
ATOM 1378 N N . ASP A 1 168 ? -24.343 -3.306 5.049 1.00 77.19 168 ASP A N 1
ATOM 1379 C CA . ASP A 1 168 ? -25.292 -4.400 4.925 1.00 77.19 168 ASP A CA 1
ATOM 1380 C C . ASP A 1 168 ? -25.628 -4.563 3.445 1.00 77.19 168 ASP A C 1
ATOM 1382 O O . ASP A 1 168 ? -26.075 -3.631 2.771 1.00 77.19 168 ASP A O 1
ATOM 1386 N N . SER A 1 169 ? -25.392 -5.765 2.929 1.00 55.78 169 SER A N 1
ATOM 1387 C CA . SER A 1 169 ? -25.863 -6.169 1.609 1.00 55.78 169 SER A CA 1
ATOM 1388 C C . SER A 1 169 ? -27.363 -6.443 1.720 1.00 55.78 169 SER A C 1
ATOM 1390 O O . SER A 1 169 ? -27.823 -7.574 1.585 1.00 55.78 169 SER A O 1
ATOM 1392 N N . GLU A 1 170 ? -28.151 -5.413 2.031 1.00 47.28 170 GLU A N 1
ATOM 1393 C CA . GLU A 1 170 ? -29.583 -5.482 1.791 1.00 47.28 170 GLU A CA 1
ATOM 1394 C C . GLU A 1 170 ? -29.768 -5.594 0.277 1.00 47.28 170 GLU A C 1
ATOM 1396 O O . GLU A 1 170 ? -29.418 -4.697 -0.491 1.00 47.28 170 GLU A O 1
ATOM 1401 N N . PHE A 1 171 ? -30.239 -6.770 -0.140 1.00 41.88 171 PHE A N 1
ATOM 1402 C CA . PHE A 1 171 ? -30.706 -7.062 -1.485 1.00 41.88 171 PHE A CA 1
ATOM 1403 C C . PHE A 1 171 ? -31.618 -5.925 -1.971 1.00 41.88 171 PHE A C 1
ATOM 1405 O O . PHE A 1 171 ? -32.755 -5.814 -1.514 1.00 41.88 171 PHE A O 1
ATOM 1412 N N . ASN A 1 172 ? -31.121 -5.114 -2.905 1.00 34.16 172 ASN A N 1
ATOM 1413 C CA . ASN A 1 172 ? -31.949 -4.332 -3.822 1.00 34.16 172 ASN A CA 1
ATOM 1414 C C . ASN A 1 172 ? -32.012 -5.054 -5.165 1.00 34.16 172 ASN A C 1
ATOM 1416 O O . ASN A 1 172 ? -30.929 -5.428 -5.673 1.00 34.16 172 ASN A O 1
#

Sequence (172 aa):
VLDTVLLRPKEKNDVEYYSETQELLRTEIVNPLRIYGYVCATKVMKLRKILEKVEAASGFTSEEKDPEEFLNILFHHILRVEPLLKIRSAGQKVQDCYFYQIFMDKNEKVGVPTIQQLLEWSFINSNLKFAEAPSCLIIQMPRFGKDFKMFNKIFPSLELNITDLLEDSEFN

Organism: NCBI:txid129469

Secondary structure (DSSP, 8-state):
-THHHHHPPP-TTS-TTHHHHHHIIIIIIIHHHHHHS---HHHHHHHHHHHTTSTT--STTTS---HHHHHIIIIIIIS-PPPSEEEEETTSPEEEESSEE------TT--S-BHHHHHHHHHHHTTEEESS--SS--EE--EETTTEES-S--B--SS---GGGBPP----

Foldseek 3Di:
DCVCLLVPDDDPPADPCQVVLSCLCPPQNPVCCVPPVDHDVVSVLVNLVVLCPQPVDDCSNPDDDDVQSVCCSCCVVHSVHFAQFFKDAPPDHTDGHNAEEQDDDQDPPDAAEEPQVSVVRSCVVRRMATQDDGPDYHYHADADPDPDHSHPHHHYDPDHDCPVRHDPPPPD